Protein AF-A0A533RUH3-F1 (afdb_monomer_lite)

Foldseek 3Di:
DPPPLAAAAPLQVPVVVVCVVLCLLVLVCVVCVVDDDPADLSLLVSLVVSCCVPPNDDLVVSQVSCVRHDHPRCVPPHSVSNVVSVVVCVVCVVVSVVVSCVVPDDPDDPDDDDDDDDDDDDDDDPPPPD

Sequence (130 aa):
MEPGVARGLGPDLVFSRLWETTGVRGVLQDLLASRHFEFLVERAVYLSVLHRIFASGSDCAAARWRRDVRVSGAEELSLHHLYRAMRWLGDVKDEVEERLFARRRDLFTSMTLAFFDTTSLYFEGRGGES

Structure (mmCIF, N/CA/C/O backbone):
data_AF-A0A533RUH3-F1
#
_entry.id   AF-A0A533RUH3-F1
#
loop_
_atom_site.group_PDB
_atom_site.id
_atom_site.type_symbol
_atom_site.label_atom_id
_atom_site.label_alt_id
_atom_site.label_comp_id
_atom_site.label_asym_id
_atom_site.label_entity_id
_atom_site.label_seq_id
_atom_site.pdbx_PDB_ins_code
_atom_site.Cartn_x
_atom_site.Cartn_y
_atom_site.Cartn_z
_atom_site.occupancy
_atom_site.B_iso_or_equiv
_atom_site.auth_seq_id
_atom_site.auth_comp_id
_atom_site.auth_asym_id
_atom_site.auth_atom_id
_atom_site.pdbx_PDB_model_num
ATOM 1 N N . MET A 1 1 ? 14.318 -9.590 -35.375 1.00 39.47 1 MET A N 1
ATOM 2 C CA . MET A 1 1 ? 13.212 -9.977 -34.479 1.00 39.47 1 MET A CA 1
ATOM 3 C C . MET A 1 1 ? 13.592 -9.412 -33.126 1.00 39.47 1 MET A C 1
ATOM 5 O O . MET A 1 1 ? 14.493 -9.953 -32.502 1.00 39.47 1 MET A O 1
ATOM 9 N N . GLU A 1 2 ? 13.056 -8.241 -32.778 1.00 36.03 2 GLU A N 1
ATOM 10 C CA . GLU A 1 2 ? 13.343 -7.590 -31.492 1.00 36.03 2 GLU A CA 1
ATOM 11 C C . GLU A 1 2 ? 12.983 -8.568 -30.363 1.00 36.03 2 GLU A C 1
ATOM 13 O O . GLU A 1 2 ? 11.910 -9.179 -30.441 1.00 36.03 2 GLU A O 1
ATOM 18 N N . PRO A 1 3 ? 13.848 -8.784 -29.356 1.00 43.50 3 PRO A N 1
ATOM 19 C CA . PRO A 1 3 ? 13.521 -9.666 -28.246 1.00 43.50 3 PRO A CA 1
ATOM 20 C C . PRO A 1 3 ? 12.240 -9.148 -27.593 1.00 43.50 3 PRO A C 1
ATOM 22 O O . PRO A 1 3 ? 12.191 -8.021 -27.101 1.00 43.50 3 PRO A O 1
ATOM 25 N N . GLY A 1 4 ? 11.176 -9.955 -27.630 1.00 51.53 4 GLY A N 1
ATOM 26 C CA . GLY A 1 4 ? 9.941 -9.637 -26.928 1.00 51.53 4 GLY A CA 1
ATOM 27 C C . GLY A 1 4 ? 10.285 -9.428 -25.460 1.00 51.53 4 GLY A C 1
ATOM 28 O O . GLY A 1 4 ? 10.771 -10.355 -24.818 1.00 51.53 4 GLY A O 1
ATOM 29 N N . VAL A 1 5 ? 10.112 -8.202 -24.962 1.00 61.34 5 VAL A N 1
ATOM 30 C CA . VAL A 1 5 ? 10.447 -7.826 -23.584 1.00 61.34 5 VAL A CA 1
ATOM 31 C C . VAL A 1 5 ? 9.630 -8.714 -22.647 1.00 61.34 5 VAL A C 1
ATOM 33 O O . VAL A 1 5 ? 8.438 -8.488 -22.432 1.00 61.34 5 VAL A O 1
ATOM 36 N N . ALA A 1 6 ? 10.252 -9.780 -22.151 1.00 64.69 6 ALA A N 1
ATOM 37 C CA . ALA A 1 6 ? 9.613 -10.728 -21.261 1.00 64.69 6 ALA A CA 1
ATOM 38 C C . ALA A 1 6 ? 9.365 -10.025 -19.926 1.00 64.69 6 ALA A C 1
ATOM 40 O O . ALA A 1 6 ? 10.305 -9.696 -19.207 1.00 64.69 6 ALA A O 1
ATOM 41 N N . ARG A 1 7 ? 8.095 -9.765 -19.604 1.00 68.69 7 ARG A N 1
ATOM 42 C CA . ARG A 1 7 ? 7.709 -9.221 -18.300 1.00 68.69 7 ARG A CA 1
ATOM 43 C C . ARG A 1 7 ? 7.477 -10.354 -17.314 1.00 68.69 7 ARG A C 1
ATOM 45 O O . ARG A 1 7 ? 6.732 -11.289 -17.608 1.00 68.69 7 ARG A O 1
ATOM 52 N N . GLY A 1 8 ? 8.057 -10.243 -16.123 1.00 74.38 8 GLY A N 1
ATOM 53 C CA . GLY A 1 8 ? 7.791 -11.172 -15.031 1.00 74.38 8 GLY A CA 1
ATOM 54 C C . GLY A 1 8 ? 6.341 -11.051 -14.555 1.00 74.38 8 GLY A C 1
ATOM 55 O O . GLY A 1 8 ? 5.918 -9.980 -14.126 1.00 74.38 8 GLY A O 1
ATOM 56 N N . LEU A 1 9 ? 5.575 -12.144 -14.612 1.00 70.62 9 LEU A N 1
ATOM 57 C CA . LEU A 1 9 ? 4.216 -12.224 -14.044 1.00 70.62 9 LEU A CA 1
ATOM 58 C C . LEU A 1 9 ? 4.228 -12.519 -12.529 1.00 70.62 9 LEU A C 1
ATOM 60 O O . LEU A 1 9 ? 3.224 -12.329 -11.851 1.00 70.62 9 LEU A O 1
ATOM 64 N N . GLY A 1 10 ? 5.361 -13.005 -12.008 1.00 74.50 10 GLY A N 1
ATOM 65 C CA . GLY A 1 10 ? 5.476 -13.680 -10.710 1.00 74.50 10 GLY A CA 1
ATOM 66 C C . GLY A 1 10 ? 4.920 -12.921 -9.497 1.00 74.50 10 GLY A C 1
ATOM 67 O O . GLY A 1 10 ? 4.099 -13.500 -8.787 1.00 74.50 10 GLY A O 1
ATOM 68 N N . PRO A 1 11 ? 5.315 -11.656 -9.247 1.00 83.25 11 PRO A N 1
ATOM 69 C CA . PRO A 1 11 ? 4.894 -10.940 -8.042 1.00 83.25 11 PRO A CA 1
ATOM 70 C C . PRO A 1 11 ? 3.374 -10.778 -7.930 1.00 83.25 11 PRO A C 1
ATOM 72 O O . PRO A 1 11 ? 2.798 -11.074 -6.887 1.00 83.25 11 PRO A O 1
ATOM 75 N N . ASP A 1 12 ? 2.704 -10.364 -9.008 1.00 89.56 12 ASP A N 1
ATOM 76 C CA . ASP A 1 12 ? 1.280 -10.019 -8.954 1.00 89.56 12 ASP A CA 1
ATOM 77 C C . ASP A 1 12 ? 0.372 -11.247 -8.785 1.00 89.56 12 ASP A C 1
ATOM 79 O O . ASP A 1 12 ? -0.660 -11.157 -8.124 1.00 89.56 12 ASP A O 1
ATOM 83 N N . LEU A 1 13 ? 0.763 -12.416 -9.307 1.00 87.94 13 LEU A N 1
ATOM 84 C CA . LEU A 1 13 ? -0.061 -13.635 -9.268 1.00 87.94 13 LEU A CA 1
ATOM 85 C C . LEU A 1 13 ? -0.432 -14.074 -7.845 1.00 87.94 13 LEU A C 1
ATOM 87 O O . LEU A 1 13 ? -1.561 -14.493 -7.604 1.00 87.94 13 LEU A O 1
ATOM 91 N N . VAL A 1 14 ? 0.508 -13.973 -6.903 1.00 91.00 14 VAL A N 1
ATOM 92 C CA . VAL A 1 14 ? 0.284 -14.370 -5.503 1.00 91.00 14 VAL A CA 1
ATOM 93 C C . VAL A 1 14 ? -0.088 -13.163 -4.653 1.00 91.00 14 VAL A C 1
ATOM 95 O O . VAL A 1 14 ? -1.040 -13.208 -3.869 1.00 91.00 14 VAL A O 1
ATOM 98 N N . PHE A 1 15 ? 0.643 -12.058 -4.807 1.00 94.75 15 PHE A N 1
ATOM 99 C CA . PHE A 1 15 ? 0.481 -10.920 -3.914 1.00 94.75 15 PHE A CA 1
ATOM 100 C C . PHE A 1 15 ? -0.785 -10.117 -4.189 1.00 94.75 15 PHE A C 1
ATOM 102 O O . PHE A 1 15 ? -1.274 -9.483 -3.259 1.00 94.75 15 PHE A O 1
ATOM 109 N N . SER A 1 16 ? -1.384 -10.195 -5.383 1.00 94.12 16 SER A N 1
ATOM 110 C CA . SER A 1 16 ? -2.675 -9.539 -5.630 1.00 94.12 16 SER A CA 1
ATOM 111 C C . SER A 1 16 ? -3.751 -10.137 -4.736 1.00 94.12 16 SER A C 1
ATOM 113 O O . SER A 1 16 ? -4.540 -9.402 -4.138 1.00 94.12 16 SER A O 1
ATOM 115 N N . ARG A 1 17 ? -3.720 -11.466 -4.574 1.00 94.12 17 ARG A N 1
ATOM 116 C CA . ARG A 1 17 ? -4.640 -12.182 -3.703 1.00 94.12 17 ARG A CA 1
ATOM 117 C C . ARG A 1 17 ? -4.345 -11.917 -2.237 1.00 94.12 17 ARG A C 1
ATOM 119 O O . ARG A 1 17 ? -5.281 -11.657 -1.491 1.00 94.12 17 ARG A O 1
ATOM 126 N N . LEU A 1 18 ? -3.072 -11.923 -1.830 1.00 94.88 18 LEU A N 1
ATOM 127 C CA . LEU A 1 18 ? -2.692 -11.545 -0.463 1.00 94.88 18 LEU A CA 1
ATOM 128 C C . LEU A 1 18 ? -3.142 -10.119 -0.136 1.00 94.88 18 LEU A C 1
ATOM 130 O O . LEU A 1 18 ? -3.677 -9.863 0.935 1.00 94.88 18 LEU A O 1
ATOM 134 N N . TRP A 1 19 ? -2.991 -9.187 -1.066 1.00 96.25 19 TRP A N 1
ATOM 135 C CA . TRP A 1 19 ? -3.399 -7.797 -0.899 1.00 96.25 19 TRP A CA 1
ATOM 136 C C . TRP A 1 19 ? -4.916 -7.625 -0.708 1.00 96.25 19 TRP A C 1
ATOM 138 O O . TRP A 1 19 ? -5.368 -6.759 0.044 1.00 96.25 19 TRP A O 1
ATOM 148 N N . GLU A 1 20 ? -5.713 -8.484 -1.343 1.00 94.69 20 GLU A N 1
ATOM 149 C CA . GLU A 1 20 ? -7.157 -8.571 -1.110 1.00 94.69 20 GLU A CA 1
ATOM 150 C C . GLU A 1 20 ? -7.493 -9.226 0.234 1.00 94.69 20 GLU A C 1
ATOM 152 O O . GLU A 1 20 ? -8.270 -8.669 1.011 1.00 94.69 20 GLU A O 1
ATOM 157 N N . THR A 1 21 ? -6.921 -10.398 0.527 1.00 95.06 21 THR A N 1
ATOM 158 C CA . THR A 1 21 ? -7.265 -11.193 1.721 1.00 95.06 21 THR A CA 1
ATOM 159 C C . THR A 1 21 ? -6.799 -10.538 3.014 1.00 95.06 21 THR A C 1
ATOM 161 O O . THR A 1 21 ? -7.488 -10.611 4.027 1.00 95.06 21 THR A O 1
ATOM 164 N N . THR A 1 22 ? -5.671 -9.828 2.975 1.00 93.81 22 THR A N 1
ATOM 165 C CA . THR A 1 22 ? -5.183 -8.991 4.081 1.00 93.81 22 THR A CA 1
ATOM 166 C C . THR A 1 22 ? -6.117 -7.822 4.395 1.00 93.81 22 THR A C 1
ATOM 168 O O . THR A 1 22 ? -6.002 -7.237 5.476 1.00 93.81 22 THR A O 1
ATOM 171 N N . GLY A 1 23 ? -7.028 -7.482 3.478 1.00 95.38 23 GLY A N 1
ATOM 172 C CA . GLY A 1 23 ? -7.980 -6.386 3.601 1.00 95.38 23 GLY A CA 1
ATOM 173 C C . GLY A 1 23 ? -7.425 -5.016 3.219 1.00 95.38 23 GLY A C 1
ATOM 174 O O . GLY A 1 23 ? -8.189 -4.052 3.242 1.00 95.38 23 GLY A O 1
ATOM 175 N N . VAL A 1 24 ? -6.146 -4.926 2.834 1.00 96.69 24 VAL A N 1
ATOM 176 C CA . VAL A 1 24 ? -5.486 -3.651 2.516 1.00 96.69 24 VAL A CA 1
ATOM 177 C C . VAL A 1 24 ? -6.145 -2.982 1.320 1.00 96.69 24 VAL A C 1
ATOM 179 O O . VAL A 1 24 ? -6.492 -1.808 1.413 1.00 96.69 24 VAL A O 1
ATOM 182 N N . ARG A 1 25 ? -6.431 -3.733 0.244 1.00 96.81 25 ARG A N 1
ATOM 183 C CA . ARG A 1 25 ? -7.146 -3.181 -0.919 1.00 96.81 25 ARG A CA 1
ATOM 184 C C . ARG A 1 25 ? -8.446 -2.484 -0.519 1.00 96.81 25 ARG A C 1
ATOM 186 O O . ARG A 1 25 ? -8.669 -1.351 -0.924 1.00 96.81 25 ARG A O 1
ATOM 193 N N . GLY A 1 26 ? -9.281 -3.167 0.265 1.00 96.38 26 GLY A N 1
ATOM 194 C CA . GLY A 1 26 ? -10.592 -2.651 0.659 1.00 96.38 26 GLY A CA 1
ATOM 195 C C . GLY A 1 26 ? -10.476 -1.386 1.503 1.00 96.38 26 GLY A C 1
ATOM 196 O O . GLY A 1 26 ? -11.089 -0.382 1.173 1.00 96.38 26 GLY A O 1
ATOM 197 N N . VAL A 1 27 ? -9.605 -1.396 2.520 1.00 97.00 27 VAL A N 1
ATOM 198 C CA . VAL A 1 27 ? -9.387 -0.221 3.382 1.00 97.00 27 VAL A CA 1
ATOM 199 C C . VAL A 1 27 ? -8.928 0.992 2.572 1.00 97.00 27 VAL A C 1
ATOM 201 O O . VAL A 1 27 ? -9.457 2.087 2.758 1.00 97.00 27 VAL A O 1
ATOM 204 N N . LEU A 1 28 ? -7.978 0.806 1.649 1.00 96.94 28 LEU A N 1
ATOM 205 C CA . LEU A 1 28 ? -7.507 1.898 0.799 1.00 96.94 28 LEU A CA 1
ATOM 206 C C . LEU A 1 28 ? -8.612 2.403 -0.134 1.00 96.94 28 LEU A C 1
ATOM 208 O O . LEU A 1 28 ? -8.776 3.609 -0.272 1.00 96.94 28 LEU A O 1
ATOM 212 N N . GLN A 1 29 ? -9.386 1.509 -0.753 1.00 95.81 29 GLN A N 1
ATOM 213 C CA . GLN A 1 29 ? -10.495 1.890 -1.632 1.00 95.81 29 GLN A CA 1
ATOM 214 C C . GLN A 1 29 ? -11.590 2.662 -0.885 1.00 95.81 29 GLN A C 1
ATOM 216 O O . GLN A 1 29 ? -12.051 3.683 -1.390 1.00 95.81 29 GLN A O 1
ATOM 221 N N . ASP A 1 30 ? -11.942 2.241 0.330 1.00 95.88 30 ASP A N 1
ATOM 222 C CA . ASP A 1 30 ? -12.941 2.920 1.162 1.00 95.88 30 ASP A CA 1
ATOM 223 C C . ASP A 1 30 ? -12.497 4.341 1.538 1.00 95.88 30 ASP A C 1
ATOM 225 O O . ASP A 1 30 ? -13.293 5.278 1.506 1.00 95.88 30 ASP A O 1
ATOM 229 N N . LEU A 1 31 ? -11.214 4.523 1.870 1.00 95.69 31 LEU A N 1
ATOM 230 C CA . LEU A 1 31 ? -10.637 5.837 2.179 1.00 95.69 31 LEU A CA 1
ATOM 231 C C . LEU A 1 31 ? -10.503 6.733 0.940 1.00 95.69 31 LEU A C 1
ATOM 233 O O . LEU A 1 31 ? -10.543 7.959 1.049 1.00 95.69 31 LEU A O 1
ATOM 237 N N . LEU A 1 32 ? -10.345 6.134 -0.240 1.00 95.81 32 LEU A N 1
ATOM 238 C CA . LEU A 1 32 ? -10.282 6.852 -1.511 1.00 95.81 32 LEU A CA 1
ATOM 239 C C . LEU A 1 32 ? -11.664 7.238 -2.046 1.00 95.81 32 LEU A C 1
ATOM 241 O O . LEU A 1 32 ? -11.741 8.166 -2.842 1.00 95.81 32 LEU A O 1
ATOM 245 N N . ALA A 1 33 ? -12.745 6.583 -1.614 1.00 92.56 33 ALA A N 1
ATOM 246 C CA . ALA A 1 33 ? -14.091 6.789 -2.156 1.00 92.56 33 ALA A CA 1
ATOM 247 C C . ALA A 1 33 ? -14.596 8.241 -2.046 1.00 92.56 33 ALA A C 1
ATOM 249 O O . ALA A 1 33 ? -15.400 8.681 -2.864 1.00 92.56 33 ALA A O 1
ATOM 250 N N . SER A 1 34 ? -14.115 9.000 -1.057 1.00 84.00 34 SER A N 1
ATOM 251 C CA . SER A 1 34 ? -14.464 10.410 -0.849 1.00 84.00 34 SER A CA 1
ATOM 252 C C . SER A 1 34 ? -13.555 11.399 -1.593 1.00 84.00 34 SER A C 1
ATOM 254 O O . SER A 1 34 ? -13.734 12.610 -1.458 1.00 84.00 34 SER A O 1
ATOM 256 N N . ARG A 1 35 ? -12.566 10.920 -2.362 1.00 84.06 35 ARG A N 1
ATOM 257 C CA . ARG A 1 35 ? -11.565 11.752 -3.044 1.00 84.06 35 ARG A CA 1
ATOM 258 C C . ARG A 1 35 ? -11.504 11.441 -4.538 1.00 84.06 35 ARG A C 1
ATOM 260 O O . ARG A 1 35 ? -11.548 10.292 -4.961 1.00 84.06 35 ARG A O 1
ATOM 267 N N . HIS A 1 36 ? -11.314 12.477 -5.349 1.00 83.50 36 HIS A N 1
ATOM 268 C CA . HIS A 1 36 ? -11.162 12.331 -6.796 1.00 83.50 36 HIS A CA 1
ATOM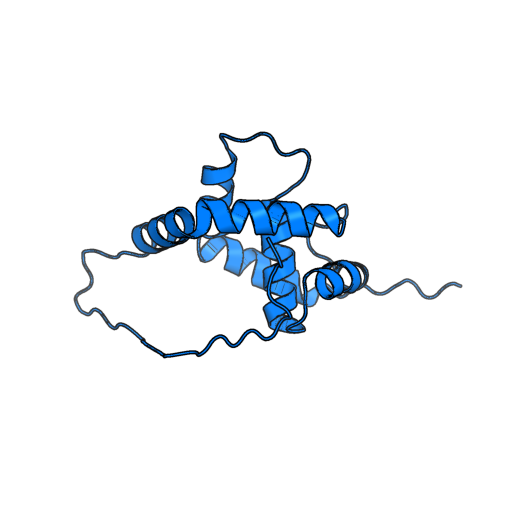 269 C C . HIS A 1 36 ? -9.684 12.376 -7.185 1.00 83.50 36 HIS A C 1
ATOM 271 O O . HIS A 1 36 ? -9.082 13.445 -7.261 1.00 83.50 36 HIS A O 1
ATOM 277 N N . PHE A 1 37 ? -9.098 11.205 -7.430 1.00 90.62 37 PHE A N 1
ATOM 278 C CA . PHE A 1 37 ? -7.778 11.082 -8.043 1.00 90.62 37 PHE A CA 1
ATOM 279 C C . PHE A 1 37 ? -7.918 10.696 -9.514 1.00 90.62 37 PHE A C 1
ATOM 281 O O . PHE A 1 37 ? -8.738 9.856 -9.871 1.00 90.62 37 PHE A O 1
ATOM 288 N N . GLU A 1 38 ? -7.066 11.265 -10.360 1.00 93.25 38 GLU A N 1
ATOM 289 C CA . GLU A 1 38 ? -7.024 10.989 -11.805 1.00 93.25 38 GLU A CA 1
ATOM 290 C C . GLU A 1 38 ? -6.271 9.688 -12.147 1.00 93.25 38 GLU A C 1
ATOM 292 O O . GLU A 1 38 ? -6.034 9.383 -13.310 1.00 93.25 38 GLU A O 1
ATOM 297 N N . PHE A 1 39 ? -5.856 8.921 -11.135 1.00 95.81 39 PHE A N 1
ATOM 298 C CA . PHE A 1 39 ? -5.103 7.681 -11.293 1.00 95.81 39 PHE A CA 1
ATOM 299 C C . PHE A 1 39 ? -5.427 6.692 -10.169 1.00 95.81 39 PHE A C 1
ATOM 301 O O . PHE A 1 39 ? -5.949 7.056 -9.112 1.00 95.81 39 PHE A O 1
ATOM 308 N N . LEU A 1 40 ? -5.065 5.425 -10.375 1.00 96.06 40 LEU A N 1
ATOM 309 C CA . LEU A 1 40 ? -5.295 4.348 -9.414 1.00 96.06 40 LEU A CA 1
ATOM 310 C C . LEU A 1 40 ? -4.292 4.421 -8.248 1.00 96.06 40 LEU A C 1
ATOM 312 O O . LEU A 1 40 ? -3.286 3.710 -8.229 1.00 96.06 40 LEU A O 1
ATOM 316 N N . VAL A 1 41 ? -4.569 5.283 -7.261 1.00 97.31 41 VAL A N 1
ATOM 317 C CA . VAL A 1 41 ? -3.724 5.491 -6.063 1.00 97.31 41 VAL A CA 1
ATOM 318 C C . VAL A 1 41 ? -3.414 4.177 -5.357 1.00 97.31 41 VAL A C 1
ATOM 320 O O . VAL A 1 41 ? -2.267 3.883 -5.035 1.00 97.31 41 VAL A O 1
ATOM 323 N N . GLU A 1 42 ? -4.435 3.351 -5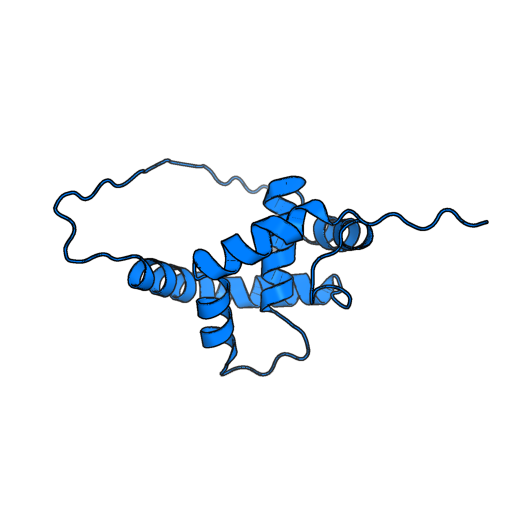.174 1.00 97.31 42 GLU A N 1
ATOM 324 C CA . GLU A 1 42 ? -4.319 2.058 -4.515 1.00 97.31 42 GLU A CA 1
ATOM 325 C C . GLU A 1 42 ? -3.354 1.109 -5.259 1.00 97.31 42 GLU A C 1
ATOM 327 O O . GLU A 1 42 ? -2.532 0.446 -4.624 1.00 97.31 42 GLU A O 1
ATOM 332 N N . ARG A 1 43 ? -3.355 1.120 -6.601 1.00 97.31 43 ARG A N 1
ATOM 333 C CA . ARG A 1 43 ? -2.391 0.359 -7.416 1.00 97.31 43 ARG A CA 1
ATOM 334 C C . ARG A 1 43 ? -0.973 0.917 -7.296 1.00 97.31 43 ARG A C 1
ATOM 336 O O . ARG A 1 43 ? -0.021 0.142 -7.315 1.00 97.31 43 ARG A O 1
ATOM 343 N N . ALA A 1 44 ? -0.813 2.232 -7.137 1.00 97.75 44 ALA A N 1
ATOM 344 C CA . ALA A 1 44 ? 0.493 2.857 -6.916 1.00 97.75 44 ALA A CA 1
ATOM 345 C C . ALA A 1 44 ? 1.091 2.491 -5.550 1.00 97.75 44 ALA A C 1
ATOM 347 O O . ALA A 1 44 ? 2.283 2.191 -5.470 1.00 97.75 44 ALA A O 1
ATOM 348 N N . VAL A 1 45 ? 0.263 2.439 -4.500 1.00 97.69 45 VAL A N 1
ATOM 349 C CA . VAL A 1 45 ? 0.670 1.919 -3.185 1.00 97.69 45 VAL A CA 1
ATOM 350 C C . VAL A 1 45 ? 1.066 0.449 -3.296 1.00 97.69 45 VAL A C 1
ATOM 352 O O . VAL A 1 45 ? 2.149 0.064 -2.863 1.00 97.69 45 VAL A O 1
ATOM 355 N N . TYR A 1 46 ? 0.225 -0.368 -3.926 1.00 97.50 46 TYR A N 1
ATOM 356 C CA . TYR A 1 46 ? 0.493 -1.792 -4.090 1.00 97.50 46 TYR A CA 1
ATOM 357 C C . TYR A 1 46 ? 1.790 -2.063 -4.875 1.00 97.50 46 TYR A C 1
ATOM 359 O O . TYR A 1 46 ? 2.595 -2.898 -4.464 1.00 97.50 46 TYR A O 1
ATOM 367 N N . LEU A 1 47 ? 2.055 -1.310 -5.948 1.00 96.56 47 LEU A N 1
ATOM 368 C CA . LEU A 1 47 ? 3.308 -1.395 -6.702 1.00 96.56 47 LEU A CA 1
ATOM 369 C C . LEU A 1 47 ? 4.535 -1.090 -5.827 1.00 96.56 47 LEU A C 1
ATOM 371 O O . LEU A 1 47 ? 5.541 -1.793 -5.936 1.00 96.56 47 LEU A O 1
ATOM 375 N N . SER A 1 48 ? 4.471 -0.068 -4.963 1.00 96.44 48 SER A N 1
ATOM 376 C CA . SER A 1 48 ? 5.595 0.258 -4.075 1.00 96.44 48 SER A CA 1
ATOM 377 C C . SER A 1 48 ? 5.816 -0.830 -3.020 1.00 96.44 48 SER A C 1
ATOM 379 O O . SER A 1 48 ? 6.962 -1.181 -2.739 1.00 96.44 48 SER A O 1
ATOM 381 N N . VAL A 1 49 ? 4.740 -1.436 -2.503 1.00 95.94 49 VAL A N 1
ATOM 382 C CA . VAL A 1 49 ? 4.814 -2.583 -1.584 1.00 95.94 49 VAL A CA 1
ATOM 383 C C . VAL A 1 49 ? 5.468 -3.783 -2.259 1.00 95.94 49 VAL A C 1
ATOM 385 O O . VAL A 1 49 ? 6.418 -4.339 -1.712 1.00 95.94 49 VAL A O 1
ATOM 388 N N . LEU A 1 50 ? 5.023 -4.154 -3.463 1.00 95.12 50 LEU A N 1
ATOM 389 C CA . LEU A 1 50 ? 5.646 -5.239 -4.221 1.00 95.12 50 LEU A CA 1
ATOM 390 C C . LEU A 1 50 ? 7.135 -4.979 -4.445 1.00 95.12 50 LEU A C 1
ATOM 392 O O . LEU A 1 50 ? 7.964 -5.849 -4.188 1.00 95.12 50 LEU A O 1
ATOM 396 N N . HIS A 1 51 ? 7.486 -3.769 -4.873 1.00 94.75 51 HIS A N 1
ATOM 397 C CA . HIS A 1 51 ? 8.880 -3.414 -5.087 1.00 94.75 51 HIS A CA 1
ATOM 398 C C . HIS A 1 51 ? 9.707 -3.535 -3.801 1.00 94.75 51 HIS A C 1
ATOM 400 O O . HIS A 1 51 ? 10.811 -4.070 -3.838 1.00 94.75 51 HIS A O 1
ATOM 406 N N . ARG A 1 52 ? 9.172 -3.103 -2.652 1.00 93.06 52 ARG A N 1
AT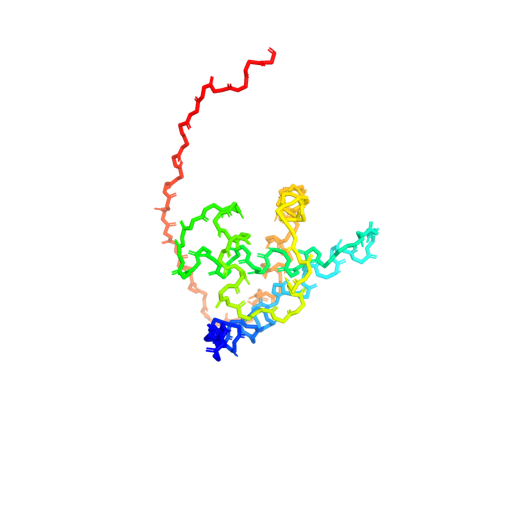OM 407 C CA . ARG A 1 52 ? 9.848 -3.228 -1.352 1.00 93.06 52 ARG A CA 1
ATOM 408 C C . ARG A 1 52 ? 10.049 -4.677 -0.915 1.00 93.06 52 ARG A C 1
ATOM 410 O O . ARG A 1 52 ? 11.047 -4.956 -0.272 1.00 93.06 52 ARG A O 1
ATOM 417 N N . ILE A 1 53 ? 9.145 -5.586 -1.275 1.00 92.50 53 ILE A N 1
ATOM 418 C CA . ILE A 1 53 ? 9.258 -7.013 -0.936 1.00 92.50 53 ILE A CA 1
ATOM 419 C C . ILE A 1 53 ? 10.297 -7.719 -1.818 1.00 92.50 53 ILE A C 1
ATOM 421 O O . ILE A 1 53 ? 11.048 -8.557 -1.328 1.00 92.50 53 ILE A O 1
ATOM 425 N N . PHE A 1 54 ? 10.338 -7.400 -3.115 1.00 91.06 54 PHE A N 1
ATOM 426 C CA . PHE A 1 54 ? 11.144 -8.148 -4.089 1.00 91.06 54 PHE A CA 1
ATOM 427 C C . PHE A 1 54 ? 12.495 -7.509 -4.436 1.00 91.06 54 PHE A C 1
ATOM 429 O O . PHE A 1 54 ? 13.404 -8.217 -4.861 1.00 91.06 54 PHE A O 1
ATOM 436 N N . ALA A 1 55 ? 12.624 -6.189 -4.308 1.00 88.00 55 ALA A N 1
ATOM 437 C CA . ALA A 1 55 ? 13.808 -5.435 -4.727 1.00 88.00 55 ALA A CA 1
ATOM 438 C C . ALA A 1 55 ? 14.256 -4.364 -3.712 1.00 88.00 55 ALA A C 1
ATOM 440 O O . ALA A 1 55 ? 15.332 -3.792 -3.869 1.00 88.00 55 ALA A O 1
ATOM 441 N N . SER A 1 56 ? 13.449 -4.088 -2.680 1.00 84.81 56 SER A N 1
ATOM 442 C CA . SER A 1 56 ? 13.786 -3.250 -1.518 1.00 84.81 56 SER A CA 1
ATOM 443 C C . SER A 1 56 ? 14.318 -1.842 -1.831 1.00 84.81 56 SER A C 1
ATOM 445 O O . SER A 1 56 ? 15.091 -1.289 -1.054 1.00 84.81 56 SER A O 1
ATOM 447 N N . GLY A 1 57 ? 13.922 -1.232 -2.954 1.00 89.62 57 GLY A N 1
ATOM 448 C CA . GLY A 1 57 ? 14.404 0.101 -3.351 1.00 89.62 57 GLY A CA 1
ATOM 449 C C . GLY A 1 57 ? 13.367 1.231 -3.238 1.00 89.62 57 GLY A C 1
ATOM 450 O O . GLY A 1 57 ? 12.229 1.033 -2.812 1.00 89.62 57 GLY A O 1
ATOM 451 N N . SER A 1 58 ? 13.766 2.430 -3.676 1.00 92.38 58 SER A N 1
ATOM 452 C CA . SER A 1 58 ? 12.954 3.661 -3.646 1.00 92.38 58 SER A CA 1
ATOM 453 C C . SER A 1 58 ? 11.783 3.663 -4.639 1.00 92.38 58 SER A C 1
ATOM 455 O O . SER A 1 58 ? 11.735 2.843 -5.552 1.00 92.38 58 SER A O 1
ATOM 457 N N . ASP A 1 59 ? 10.886 4.652 -4.547 1.00 93.31 59 ASP A N 1
ATOM 458 C CA . ASP A 1 59 ? 9.797 4.841 -5.523 1.00 93.31 59 ASP A CA 1
ATOM 459 C C . ASP A 1 59 ? 10.321 5.097 -6.948 1.00 93.31 59 ASP A C 1
ATOM 461 O O . ASP A 1 59 ? 9.710 4.689 -7.936 1.00 93.31 59 ASP A O 1
ATOM 465 N N . CYS A 1 60 ? 11.497 5.725 -7.076 1.00 95.06 60 CYS A N 1
ATOM 466 C CA . CYS A 1 60 ? 12.170 5.887 -8.365 1.00 95.06 60 CYS A CA 1
ATOM 467 C C . CYS A 1 60 ? 12.603 4.533 -8.942 1.00 95.06 60 CYS A C 1
ATOM 469 O O . CYS A 1 60 ? 12.428 4.284 -10.137 1.00 95.06 60 CYS A O 1
ATOM 471 N N . ALA A 1 61 ? 13.131 3.645 -8.099 1.00 95.06 61 ALA A N 1
ATOM 472 C CA . ALA A 1 61 ? 13.447 2.280 -8.497 1.00 95.06 61 ALA A CA 1
ATOM 473 C C . ALA A 1 61 ? 12.167 1.478 -8.801 1.00 95.06 61 ALA A C 1
ATOM 475 O O . ALA A 1 61 ? 12.111 0.833 -9.844 1.00 95.06 61 ALA A O 1
ATOM 476 N N . ALA A 1 62 ? 11.097 1.634 -8.012 1.00 95.25 62 ALA A N 1
ATOM 477 C CA . ALA A 1 62 ? 9.803 0.996 -8.259 1.00 95.25 62 ALA A CA 1
ATOM 478 C C . ALA A 1 62 ? 9.206 1.390 -9.621 1.00 95.25 62 ALA A C 1
ATOM 480 O O . ALA A 1 62 ? 8.746 0.533 -10.376 1.00 95.25 62 ALA A O 1
ATOM 481 N N . ALA A 1 63 ? 9.270 2.675 -9.986 1.00 95.12 63 ALA A N 1
ATOM 482 C CA . ALA A 1 63 ? 8.787 3.166 -11.276 1.00 95.12 63 ALA A CA 1
ATOM 483 C C . ALA A 1 63 ? 9.573 2.599 -12.476 1.00 95.12 63 ALA A C 1
ATOM 485 O O . ALA A 1 63 ? 9.008 2.442 -13.563 1.00 95.12 63 ALA A O 1
ATOM 486 N N . ARG A 1 64 ? 10.867 2.291 -12.296 1.00 94.06 64 ARG A N 1
ATOM 487 C CA . ARG A 1 64 ? 11.686 1.597 -13.306 1.00 94.06 64 ARG A CA 1
ATOM 488 C C . ARG A 1 64 ? 11.338 0.113 -13.348 1.00 94.06 64 ARG A C 1
ATOM 490 O O . ARG A 1 64 ? 11.006 -0.379 -14.419 1.00 94.06 64 ARG A O 1
ATOM 497 N N . TRP A 1 65 ? 11.317 -0.540 -12.188 1.00 93.12 65 TRP A N 1
ATOM 498 C CA . TRP A 1 65 ? 11.024 -1.963 -12.017 1.00 93.12 65 TRP A CA 1
ATOM 499 C C . TRP A 1 65 ? 9.675 -2.376 -12.612 1.00 93.12 65 TRP A C 1
ATOM 501 O O . TRP A 1 65 ? 9.567 -3.404 -13.271 1.00 93.12 65 TRP A O 1
ATOM 511 N N . ARG A 1 66 ? 8.656 -1.519 -12.490 1.00 92.69 66 ARG A N 1
ATOM 512 C CA . ARG A 1 66 ? 7.333 -1.674 -13.120 1.00 92.69 66 ARG A CA 1
ATOM 513 C C . ARG A 1 66 ? 7.380 -1.947 -14.634 1.00 92.69 66 ARG A C 1
ATOM 515 O O . ARG A 1 66 ? 6.424 -2.475 -15.187 1.00 92.69 66 ARG A O 1
ATOM 522 N N . ARG A 1 67 ? 8.449 -1.561 -15.339 1.00 90.31 67 ARG A N 1
ATOM 523 C CA . ARG A 1 67 ? 8.599 -1.832 -16.784 1.00 90.31 67 ARG A CA 1
ATOM 524 C C . ARG A 1 67 ? 8.869 -3.312 -17.069 1.00 90.31 67 ARG A C 1
ATOM 526 O O . ARG A 1 67 ? 8.461 -3.803 -18.123 1.00 90.31 67 ARG A O 1
ATOM 533 N N . ASP A 1 68 ? 9.486 -3.991 -16.107 1.00 89.62 68 ASP A N 1
ATOM 534 C CA . ASP A 1 68 ? 9.988 -5.361 -16.216 1.00 89.62 68 ASP A CA 1
ATOM 535 C C . ASP A 1 68 ? 9.047 -6.378 -15.551 1.00 89.62 68 ASP A C 1
ATOM 537 O O . ASP A 1 68 ? 9.145 -7.582 -15.795 1.00 89.62 68 ASP A O 1
ATOM 541 N N . VAL A 1 69 ? 8.086 -5.910 -14.748 1.00 89.12 69 VAL A N 1
ATOM 542 C CA . VAL A 1 69 ? 7.066 -6.746 -14.104 1.00 89.12 69 VAL A CA 1
ATOM 543 C C . VAL A 1 69 ? 5.662 -6.365 -14.544 1.00 89.12 69 VAL A C 1
ATOM 545 O O . VAL A 1 69 ? 5.350 -5.200 -14.782 1.00 89.12 69 VAL A O 1
ATOM 548 N N . ARG A 1 70 ? 4.778 -7.356 -14.645 1.00 90.31 70 ARG A N 1
ATOM 549 C CA . ARG A 1 70 ? 3.356 -7.098 -14.865 1.00 90.31 70 ARG A CA 1
ATOM 550 C C . ARG A 1 70 ? 2.660 -6.966 -13.518 1.00 90.31 70 ARG A C 1
ATOM 552 O O . ARG A 1 70 ? 2.708 -7.888 -12.713 1.00 90.31 70 ARG A O 1
ATOM 559 N N . VAL A 1 71 ? 1.997 -5.834 -13.314 1.00 92.44 71 VAL A N 1
ATOM 560 C CA . VAL A 1 71 ? 1.136 -5.574 -12.159 1.00 92.44 71 VAL A CA 1
ATOM 561 C C . VAL A 1 71 ? -0.171 -5.004 -12.686 1.00 92.44 71 VAL A C 1
ATOM 563 O O . VAL A 1 71 ? -0.176 -3.935 -13.297 1.00 92.44 71 VAL A O 1
ATOM 566 N N . SER A 1 72 ? -1.261 -5.733 -12.469 1.00 92.00 72 SER A N 1
ATOM 567 C CA . SER A 1 72 ? -2.567 -5.409 -13.042 1.00 92.00 72 SER A CA 1
ATOM 568 C C . SER A 1 72 ? -3.097 -4.079 -12.493 1.00 92.00 72 SER A C 1
ATOM 570 O O . SER A 1 72 ? -3.209 -3.900 -11.274 1.00 92.00 72 SER A O 1
ATOM 572 N N . GLY A 1 73 ? -3.424 -3.143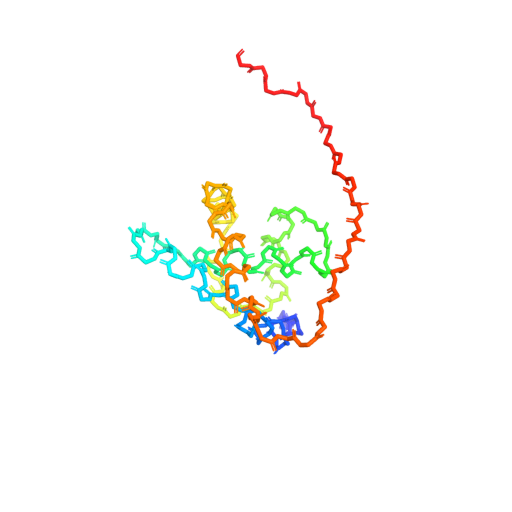 -13.387 1.00 92.75 73 GLY A N 1
ATOM 573 C CA . GLY A 1 73 ? -3.889 -1.790 -13.057 1.00 92.75 73 GLY A CA 1
ATOM 574 C C . GLY A 1 73 ? -2.763 -0.796 -12.747 1.00 92.75 73 GLY A C 1
ATOM 575 O O . GLY A 1 73 ? -3.035 0.337 -12.360 1.00 92.75 73 GLY A O 1
ATOM 576 N N . ALA A 1 74 ? -1.499 -1.197 -12.887 1.00 94.56 74 ALA A N 1
ATOM 577 C CA . ALA A 1 74 ? -0.341 -0.326 -12.695 1.00 94.56 74 ALA A CA 1
ATOM 578 C C . ALA A 1 74 ? 0.353 0.045 -14.020 1.00 94.56 74 ALA A C 1
ATOM 580 O O . ALA A 1 74 ? 1.416 0.663 -14.014 1.00 94.56 74 ALA A O 1
ATOM 581 N N . GLU A 1 75 ? -0.204 -0.333 -15.170 1.00 92.50 75 GLU A N 1
ATOM 582 C CA . GLU A 1 75 ? 0.435 -0.212 -16.483 1.00 92.50 75 GLU A CA 1
ATOM 583 C C . GLU A 1 75 ? 0.721 1.241 -16.891 1.00 92.50 75 GLU A C 1
ATOM 585 O O . GLU A 1 75 ? 1.752 1.509 -17.515 1.00 92.50 75 GLU A O 1
ATOM 590 N N . GLU A 1 76 ? -0.144 2.167 -16.487 1.00 93.69 76 GLU A N 1
ATOM 591 C CA . GLU A 1 76 ? -0.071 3.596 -16.822 1.00 93.69 76 GLU A CA 1
ATOM 592 C C . GLU A 1 76 ? 0.523 4.443 -15.685 1.00 93.69 76 GLU A C 1
ATOM 594 O O . GLU A 1 76 ? 0.624 5.669 -15.773 1.00 93.69 76 GLU A O 1
ATOM 599 N N . LEU A 1 77 ? 0.955 3.803 -14.593 1.00 96.56 77 LEU A N 1
ATOM 600 C CA . LEU A 1 77 ? 1.542 4.521 -13.472 1.00 96.56 77 LEU A CA 1
ATOM 601 C C . LEU A 1 77 ? 2.925 5.077 -13.826 1.00 96.56 77 LEU A C 1
ATOM 603 O O . LEU A 1 77 ? 3.800 4.398 -14.370 1.00 96.56 77 LEU A O 1
ATOM 607 N N . SER A 1 78 ? 3.117 6.338 -13.459 1.00 96.19 78 SER A N 1
ATOM 608 C CA . SER A 1 78 ? 4.320 7.127 -13.671 1.00 96.19 78 SER A CA 1
ATOM 609 C C . SER A 1 78 ? 4.943 7.475 -12.316 1.00 96.19 78 SER A C 1
ATOM 611 O O . SER A 1 78 ? 4.297 7.362 -11.274 1.00 96.19 78 SER A O 1
ATOM 613 N N . LEU A 1 79 ? 6.184 7.963 -12.312 1.00 97.25 79 LEU A N 1
ATOM 614 C CA . LEU A 1 79 ? 6.866 8.335 -11.069 1.00 97.25 79 LEU A CA 1
ATOM 615 C C . LEU A 1 79 ? 6.076 9.357 -10.226 1.00 97.25 79 LEU A C 1
ATOM 617 O O . LEU A 1 79 ? 6.001 9.221 -9.008 1.00 97.25 79 LEU A O 1
ATOM 621 N N . HIS A 1 80 ? 5.438 10.347 -10.857 1.00 97.00 80 HIS A N 1
ATOM 622 C CA . HIS A 1 80 ? 4.658 11.348 -10.124 1.00 97.00 80 HIS A CA 1
ATOM 623 C C . HIS A 1 80 ? 3.388 10.759 -9.490 1.00 97.00 80 HIS A C 1
ATOM 625 O O . HIS A 1 80 ? 2.970 11.238 -8.437 1.00 97.00 80 HIS A O 1
ATOM 631 N N . HIS A 1 81 ? 2.803 9.703 -10.072 1.00 97.69 81 HIS A N 1
ATOM 632 C CA . HIS A 1 81 ? 1.702 8.966 -9.445 1.00 97.69 81 HIS A CA 1
ATOM 633 C C . HIS A 1 81 ? 2.154 8.278 -8.152 1.00 97.69 81 HIS A C 1
ATOM 635 O O . HIS A 1 81 ? 1.440 8.351 -7.154 1.00 97.69 81 HIS A O 1
ATOM 641 N N . LEU A 1 82 ? 3.357 7.684 -8.126 1.00 97.62 82 LEU A N 1
ATOM 642 C CA . LEU A 1 82 ? 3.901 7.080 -6.904 1.00 97.62 82 LEU A CA 1
ATOM 643 C C . LEU A 1 82 ? 4.094 8.130 -5.803 1.00 97.62 82 LEU A C 1
ATOM 645 O O . LEU A 1 82 ? 3.624 7.927 -4.688 1.00 97.62 82 LEU A O 1
ATOM 649 N N . TYR A 1 83 ? 4.691 9.284 -6.115 1.00 97.12 83 TYR A N 1
ATOM 650 C CA . TYR A 1 83 ? 4.879 10.345 -5.117 1.00 97.12 83 TYR A CA 1
ATOM 651 C C . TYR A 1 83 ? 3.561 10.900 -4.575 1.00 97.12 83 TYR A C 1
ATOM 653 O O . TYR A 1 83 ? 3.421 11.080 -3.365 1.00 97.12 83 TYR A O 1
ATOM 661 N N . ARG A 1 84 ? 2.569 11.139 -5.442 1.00 97.06 84 ARG A N 1
ATOM 662 C CA . ARG A 1 84 ? 1.237 11.583 -5.000 1.00 97.06 84 ARG A CA 1
ATOM 663 C C . ARG A 1 84 ? 0.552 10.527 -4.130 1.00 97.06 84 ARG A C 1
ATOM 665 O O . ARG A 1 84 ? -0.073 10.891 -3.138 1.00 97.06 84 ARG A O 1
ATOM 672 N N . ALA A 1 85 ? 0.704 9.246 -4.466 1.00 97.56 85 ALA A N 1
ATOM 673 C CA . ALA A 1 85 ? 0.169 8.151 -3.665 1.00 97.56 85 ALA A CA 1
ATOM 674 C C . ALA A 1 85 ? 0.842 8.047 -2.292 1.00 97.56 85 ALA A C 1
ATOM 676 O O . ALA A 1 85 ? 0.142 7.882 -1.301 1.00 97.56 85 ALA A O 1
ATOM 677 N N . MET A 1 86 ? 2.172 8.178 -2.209 1.00 97.25 86 MET A N 1
ATOM 678 C CA . MET A 1 86 ? 2.889 8.138 -0.928 1.00 97.25 86 MET A CA 1
ATOM 679 C C . MET A 1 86 ? 2.568 9.349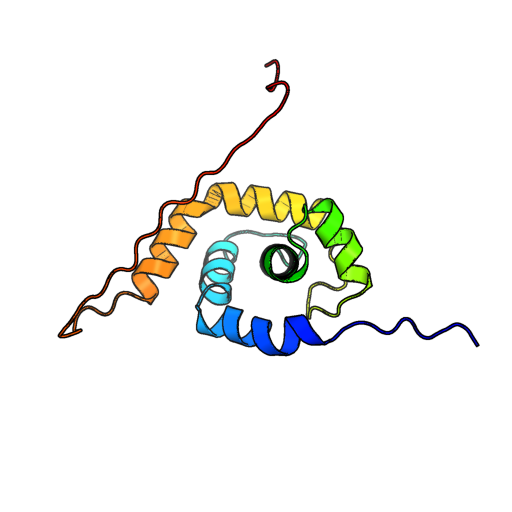 -0.052 1.00 97.25 86 MET A C 1
ATOM 681 O O . MET A 1 86 ? 2.407 9.187 1.153 1.00 97.25 86 MET A O 1
ATOM 685 N N . ARG A 1 87 ? 2.402 10.539 -0.647 1.00 96.81 87 ARG A N 1
ATOM 686 C CA . ARG A 1 87 ? 1.927 11.724 0.079 1.00 96.81 87 ARG A CA 1
ATOM 687 C C . ARG A 1 87 ? 0.549 11.478 0.687 1.00 96.81 87 ARG A C 1
ATOM 689 O O . ARG A 1 87 ? 0.384 11.641 1.887 1.00 96.81 87 ARG A O 1
ATOM 696 N N . TRP A 1 88 ? -0.406 11.032 -0.131 1.00 97.00 88 TRP A N 1
ATOM 697 C CA . TRP A 1 88 ? -1.747 10.706 0.350 1.00 97.00 88 TRP A CA 1
ATOM 698 C C . TRP A 1 88 ? -1.720 9.632 1.442 1.00 97.00 88 TRP A C 1
ATOM 700 O O . TRP A 1 88 ? -2.372 9.799 2.464 1.00 97.00 88 TRP A O 1
ATOM 710 N N . LEU A 1 89 ? -0.951 8.557 1.247 1.00 97.00 89 LEU A N 1
ATOM 711 C CA . LEU A 1 89 ? -0.842 7.471 2.219 1.00 97.00 89 LEU A CA 1
ATOM 712 C C . LEU A 1 89 ? -0.251 7.955 3.548 1.00 97.00 89 LEU A C 1
ATOM 714 O O . LEU A 1 89 ? -0.686 7.493 4.595 1.00 97.00 89 LEU A O 1
ATOM 718 N N . GLY A 1 90 ? 0.707 8.884 3.508 1.00 96.56 90 GLY A N 1
ATOM 719 C CA . GLY A 1 90 ? 1.237 9.538 4.703 1.00 96.56 90 GLY A CA 1
ATOM 720 C C . GLY A 1 90 ? 0.165 10.318 5.466 1.00 96.56 90 GLY A C 1
ATOM 721 O O . GLY A 1 90 ? 0.092 10.190 6.683 1.00 96.56 90 GLY A O 1
ATOM 722 N N . ASP A 1 91 ? -0.704 11.044 4.754 1.00 96.62 91 ASP A N 1
ATOM 723 C CA . ASP A 1 91 ? -1.791 11.828 5.360 1.00 96.62 91 ASP A CA 1
ATOM 724 C C . ASP A 1 91 ? -2.854 10.950 6.051 1.00 96.62 91 ASP A C 1
ATOM 726 O O . ASP A 1 91 ? -3.507 11.410 6.981 1.00 96.62 91 ASP A O 1
ATOM 730 N N . VAL A 1 92 ? -3.059 9.707 5.589 1.00 96.69 92 VAL A N 1
ATOM 731 C CA . VAL A 1 92 ? -4.101 8.791 6.107 1.00 96.69 92 VAL A CA 1
ATOM 732 C C . VAL A 1 92 ? -3.537 7.552 6.808 1.00 96.69 92 VAL A C 1
ATOM 734 O O . VAL A 1 92 ? -4.272 6.594 7.049 1.00 96.69 92 VAL A O 1
ATOM 737 N N . LYS A 1 93 ? -2.233 7.532 7.111 1.00 96.12 93 LYS A N 1
ATOM 738 C CA . LYS A 1 93 ? -1.531 6.359 7.658 1.00 96.12 93 LYS A CA 1
ATOM 739 C C . LYS A 1 93 ? -2.242 5.795 8.890 1.00 96.12 93 LYS A C 1
ATOM 741 O O . LYS A 1 93 ? -2.502 4.595 8.945 1.00 96.12 93 LYS A O 1
ATOM 746 N N . ASP A 1 94 ? -2.560 6.657 9.848 1.00 97.19 94 ASP A N 1
ATOM 747 C CA . ASP A 1 94 ? -3.127 6.230 11.127 1.00 97.19 94 ASP A CA 1
ATOM 748 C C . ASP A 1 94 ? -4.540 5.645 10.937 1.00 97.19 94 ASP A C 1
ATOM 750 O O . ASP A 1 94 ? -4.843 4.573 11.456 1.00 97.19 94 ASP A O 1
ATOM 754 N N . GLU A 1 95 ? -5.365 6.243 10.067 1.00 97.00 95 GLU A N 1
ATOM 755 C CA . GLU A 1 95 ? -6.684 5.695 9.710 1.00 97.00 95 GLU A CA 1
ATOM 756 C C . GLU A 1 95 ? -6.584 4.322 9.022 1.00 97.00 95 GLU A C 1
ATOM 758 O O . GLU A 1 95 ? -7.417 3.438 9.248 1.00 97.00 95 GLU A O 1
ATOM 763 N N . VAL A 1 96 ? -5.575 4.124 8.164 1.00 96.62 96 VAL A N 1
ATOM 764 C CA . VAL A 1 96 ? -5.321 2.828 7.518 1.00 96.62 96 VAL A CA 1
ATOM 765 C C . VAL A 1 96 ? -4.978 1.770 8.567 1.00 96.62 96 VAL A C 1
ATOM 767 O O . VAL A 1 96 ? -5.537 0.670 8.525 1.00 96.62 96 VAL A O 1
ATOM 770 N N . GLU A 1 97 ? -4.088 2.091 9.506 1.00 95.12 97 GLU A N 1
ATOM 771 C CA . GLU A 1 97 ? -3.673 1.188 10.585 1.00 95.12 97 GLU A CA 1
ATOM 772 C C . GLU A 1 97 ? -4.851 0.802 11.486 1.00 95.12 97 GLU A C 1
ATOM 774 O O . GLU A 1 97 ? -5.083 -0.388 11.717 1.00 95.12 97 GLU A O 1
ATOM 779 N N . GLU A 1 98 ? -5.653 1.777 11.914 1.00 95.62 98 GLU A N 1
ATOM 780 C CA . GLU A 1 98 ? -6.834 1.548 12.749 1.00 95.62 98 GLU A CA 1
ATOM 781 C C . GLU A 1 98 ? -7.880 0.670 12.053 1.00 95.62 98 GLU A C 1
ATOM 783 O O . GLU A 1 98 ? -8.391 -0.286 12.646 1.00 95.62 98 GLU A O 1
ATOM 788 N N . ARG A 1 99 ? -8.183 0.936 10.774 1.00 95.81 99 ARG A N 1
ATOM 789 C CA . ARG A 1 99 ? -9.160 0.139 10.011 1.00 95.81 99 ARG A CA 1
ATOM 790 C C . ARG A 1 99 ? -8.674 -1.285 9.764 1.00 95.81 99 ARG A C 1
ATOM 792 O O . ARG A 1 99 ? -9.465 -2.227 9.853 1.00 95.81 99 ARG A O 1
ATOM 799 N N . LEU A 1 100 ? -7.385 -1.465 9.471 1.00 94.25 100 LEU A N 1
ATOM 800 C CA . LEU A 1 100 ? -6.790 -2.795 9.326 1.00 94.25 100 LEU A CA 1
ATOM 801 C C . LEU A 1 100 ? -6.814 -3.570 10.644 1.00 94.25 100 LEU A C 1
ATOM 803 O O . LEU A 1 100 ? -7.160 -4.754 10.640 1.00 94.25 100 LEU A O 1
ATOM 807 N N . PHE A 1 101 ? -6.498 -2.909 11.759 1.00 90.75 101 PHE A N 1
ATOM 808 C CA . PHE A 1 101 ? -6.585 -3.496 13.091 1.00 90.75 101 PHE A CA 1
ATOM 809 C C . PHE A 1 101 ? -8.021 -3.913 13.422 1.00 90.75 101 PHE A C 1
ATOM 811 O O . PHE A 1 101 ? -8.265 -5.075 13.748 1.00 90.75 101 PHE A O 1
ATOM 818 N N . ALA A 1 102 ? -8.990 -3.008 13.257 1.00 90.94 102 ALA A N 1
ATOM 819 C CA . ALA A 1 102 ? -10.398 -3.274 13.537 1.00 90.94 102 ALA A CA 1
ATOM 820 C C . ALA A 1 102 ? -10.940 -4.459 12.724 1.00 90.94 102 ALA A C 1
ATOM 822 O O . ALA A 1 102 ? -11.669 -5.292 13.259 1.00 90.94 102 ALA A O 1
ATOM 823 N N . ARG A 1 103 ? -10.534 -4.582 11.453 1.00 87.94 103 ARG A N 1
ATOM 824 C CA . ARG A 1 103 ? -10.936 -5.685 10.567 1.00 87.94 103 ARG A CA 1
ATOM 825 C C . ARG A 1 103 ? -10.398 -7.050 11.003 1.00 87.94 103 ARG A C 1
ATOM 827 O O . ARG A 1 103 ? -11.017 -8.065 10.697 1.00 87.94 103 ARG A O 1
ATOM 834 N N . ARG A 1 104 ? -9.241 -7.090 11.665 1.00 81.19 104 ARG A N 1
ATOM 835 C CA . ARG A 1 104 ? -8.591 -8.332 12.120 1.00 81.19 104 ARG A CA 1
ATOM 836 C C . ARG A 1 104 ? -8.793 -8.612 13.604 1.00 81.19 104 ARG A C 1
ATOM 838 O O . ARG A 1 104 ? -8.295 -9.617 14.103 1.00 81.19 104 ARG A O 1
ATOM 845 N N . ARG A 1 105 ? -9.509 -7.735 14.308 1.00 79.50 105 ARG A N 1
ATOM 846 C CA . ARG A 1 105 ? -9.825 -7.911 15.718 1.00 79.50 105 ARG A CA 1
ATOM 847 C C . ARG A 1 105 ? -10.883 -8.998 15.869 1.00 79.50 105 ARG A C 1
ATOM 849 O O . ARG A 1 105 ? -12.073 -8.734 15.722 1.00 79.50 105 ARG A O 1
ATOM 856 N N . ASP A 1 106 ? -10.441 -10.202 16.205 1.00 71.50 106 ASP A N 1
ATOM 857 C CA . ASP A 1 106 ? -11.328 -11.245 16.708 1.00 71.50 106 ASP A CA 1
ATOM 858 C C . ASP A 1 106 ? -11.581 -11.010 18.205 1.00 71.50 106 ASP A C 1
ATOM 860 O O . ASP A 1 106 ? -10.667 -11.083 19.027 1.00 71.50 106 ASP A O 1
ATOM 864 N N . LEU A 1 107 ? -12.822 -10.662 18.550 1.00 64.31 107 LEU A N 1
ATOM 865 C CA . LEU A 1 107 ? -13.248 -10.370 19.922 1.00 64.31 107 LEU A CA 1
ATOM 866 C C . LEU A 1 107 ? -13.545 -11.626 20.752 1.00 64.31 107 LEU A C 1
ATOM 868 O O . LEU A 1 107 ? -13.822 -11.499 21.943 1.00 64.31 107 LEU A O 1
ATOM 872 N N . PHE A 1 108 ? -13.501 -12.815 20.147 1.00 65.94 108 PHE A N 1
ATOM 873 C CA . PHE A 1 108 ? -13.939 -14.060 20.781 1.00 65.94 108 PHE A CA 1
ATOM 874 C C . PHE A 1 108 ? -12.894 -15.180 20.724 1.00 65.94 108 PHE A C 1
ATOM 876 O O . PHE A 1 108 ? -13.233 -16.347 20.918 1.00 65.94 108 PHE A O 1
ATOM 883 N N . THR A 1 109 ? -11.616 -14.855 20.511 1.00 64.75 109 THR A N 1
ATOM 884 C CA . THR A 1 109 ? -10.560 -15.872 20.581 1.00 64.75 109 THR A CA 1
ATOM 885 C C . THR A 1 109 ? -10.292 -16.295 22.028 1.00 64.75 109 THR A C 1
ATOM 887 O O . THR A 1 109 ? -10.154 -15.466 22.928 1.00 64.75 109 THR A O 1
ATOM 890 N N . SER A 1 110 ? -10.174 -17.603 22.264 1.00 71.69 110 SER A N 1
ATOM 891 C CA . SER A 1 110 ? -9.792 -18.157 23.570 1.00 71.69 110 SER A CA 1
ATOM 892 C C . SER A 1 110 ? -8.314 -17.922 23.910 1.00 71.69 110 SER A C 1
ATOM 894 O O . SER A 1 110 ? -7.899 -18.178 25.038 1.00 71.69 110 SER A O 1
ATOM 896 N N . MET A 1 111 ? -7.508 -17.468 22.941 1.00 68.00 111 MET A N 1
ATOM 897 C CA . MET A 1 111 ? -6.088 -17.160 23.107 1.00 68.00 111 MET A CA 1
ATOM 898 C C . MET A 1 111 ? -5.664 -16.023 22.169 1.00 68.00 111 MET A C 1
ATOM 900 O O . MET A 1 111 ? -5.867 -16.100 20.956 1.00 68.00 111 MET A O 1
ATOM 904 N N . THR A 1 112 ? -5.024 -14.996 22.727 1.00 70.62 112 THR A N 1
ATOM 905 C CA . THR A 1 112 ? -4.457 -13.868 21.974 1.00 70.62 112 THR A CA 1
ATOM 906 C C . THR A 1 112 ? -2.935 -13.941 22.042 1.00 70.62 112 THR A C 1
ATOM 908 O O . THR A 1 112 ? -2.361 -13.829 23.122 1.00 70.62 112 THR A O 1
ATOM 911 N N . LEU A 1 113 ? -2.277 -14.127 20.895 1.00 74.06 113 LEU A N 1
ATOM 912 C CA . LEU A 1 113 ? -0.819 -14.087 20.765 1.00 74.06 113 LEU A CA 1
ATOM 913 C C . LEU A 1 113 ? -0.426 -12.838 19.973 1.00 74.06 113 LEU A C 1
ATOM 915 O O . LEU A 1 113 ? -0.783 -12.708 18.804 1.00 74.06 113 LEU A O 1
ATOM 919 N N . ALA A 1 114 ? 0.308 -11.927 20.610 1.00 78.56 114 ALA A N 1
ATOM 920 C CA . ALA A 1 114 ? 0.866 -10.749 19.958 1.00 78.56 114 ALA A CA 1
ATOM 921 C C . ALA A 1 114 ? 2.357 -10.976 19.685 1.00 78.56 114 ALA A C 1
ATOM 923 O O . ALA A 1 114 ? 3.154 -11.077 20.616 1.00 78.56 114 ALA A O 1
ATOM 924 N N . PHE A 1 115 ? 2.730 -11.052 18.407 1.00 74.69 115 PHE A N 1
ATOM 925 C CA . PHE A 1 115 ? 4.130 -10.990 17.998 1.00 74.69 115 PHE A CA 1
ATOM 926 C C . PHE A 1 115 ? 4.559 -9.524 17.982 1.00 74.69 115 PHE A C 1
ATOM 928 O O . PHE A 1 115 ? 3.961 -8.720 17.267 1.00 74.69 115 PHE A O 1
ATOM 935 N N . PHE A 1 116 ? 5.576 -9.181 18.767 1.00 80.50 116 PHE A N 1
ATOM 936 C CA . PHE A 1 116 ? 6.214 -7.871 18.730 1.00 80.50 116 PHE A CA 1
ATOM 937 C C . PHE A 1 116 ? 7.679 -8.051 18.339 1.00 80.50 116 PHE A C 1
ATOM 939 O O . PHE A 1 116 ? 8.354 -8.959 18.819 1.00 80.50 116 PHE A O 1
ATOM 946 N N . ASP A 1 117 ? 8.150 -7.188 17.453 1.00 85.06 117 ASP A N 1
ATOM 947 C CA . ASP A 1 117 ? 9.549 -7.064 17.071 1.00 85.06 117 ASP A CA 1
ATOM 948 C C . ASP A 1 117 ? 9.862 -5.572 16.961 1.00 85.06 117 ASP A C 1
ATOM 950 O O . ASP A 1 117 ? 8.987 -4.775 16.605 1.00 85.06 117 ASP A O 1
ATOM 954 N N . THR A 1 118 ? 11.089 -5.186 17.293 1.00 81.25 118 THR A N 1
ATOM 955 C CA . THR A 1 118 ? 11.512 -3.786 17.243 1.00 81.25 118 THR A CA 1
ATOM 956 C C . THR A 1 118 ? 12.441 -3.609 16.058 1.00 81.25 118 THR A C 1
ATOM 958 O O . THR A 1 118 ? 13.587 -4.047 16.089 1.00 81.25 118 THR A O 1
ATOM 961 N N . THR A 1 119 ? 11.971 -2.904 15.030 1.00 81.31 119 THR A N 1
ATOM 962 C CA . THR A 1 119 ? 12.827 -2.450 13.932 1.00 81.31 119 THR A CA 1
ATOM 963 C C . THR A 1 119 ? 13.213 -0.989 14.135 1.00 81.31 119 THR A C 1
ATOM 965 O O . THR A 1 119 ? 12.388 -0.161 14.520 1.00 81.31 119 THR A O 1
ATOM 968 N N . SER A 1 120 ? 14.462 -0.653 13.830 1.00 78.19 120 SER A N 1
ATOM 969 C CA . SER A 1 120 ? 14.922 0.735 13.773 1.00 78.19 120 SER A CA 1
ATOM 970 C C . SER A 1 120 ? 14.757 1.277 12.355 1.00 78.19 120 SER A C 1
ATOM 972 O O . SER A 1 120 ? 15.065 0.586 11.384 1.00 78.19 120 SER A O 1
ATOM 974 N N . LEU A 1 121 ? 14.305 2.524 12.226 1.00 75.56 121 LEU A N 1
ATOM 975 C CA . LEU A 1 121 ? 14.341 3.278 10.973 1.00 75.56 121 LEU A CA 1
ATOM 976 C C . LEU A 1 121 ? 15.384 4.388 11.122 1.00 75.56 121 LEU A C 1
ATOM 978 O O . LEU A 1 121 ? 15.268 5.228 12.011 1.00 75.56 121 LEU A O 1
ATOM 982 N N . TYR A 1 122 ? 16.410 4.371 10.274 1.00 76.44 122 TYR A N 1
ATOM 983 C CA . TYR A 1 122 ? 17.461 5.387 10.243 1.00 76.44 122 TYR A CA 1
ATOM 984 C C . TYR A 1 122 ? 17.323 6.233 8.979 1.00 76.44 122 TYR A C 1
ATOM 986 O O . TYR A 1 122 ? 17.173 5.695 7.881 1.00 76.44 122 TYR A O 1
ATOM 994 N N . PHE A 1 123 ? 17.400 7.552 9.140 1.00 78.12 123 PHE A N 1
ATOM 995 C CA . PHE A 1 123 ? 17.408 8.504 8.039 1.00 78.12 123 PHE A CA 1
ATOM 996 C C . PHE A 1 123 ? 18.630 9.405 8.176 1.00 78.12 123 PHE A C 1
ATOM 998 O O . PHE A 1 123 ? 18.899 9.937 9.251 1.00 78.12 123 PHE A O 1
ATOM 1005 N N . GLU A 1 124 ? 19.329 9.609 7.067 1.00 84.00 124 GLU A N 1
ATOM 1006 C CA . GLU A 1 124 ? 20.385 10.603 6.939 1.00 84.00 124 GLU A CA 1
ATOM 1007 C C . GLU A 1 124 ? 20.008 11.553 5.804 1.00 84.00 124 GLU A C 1
ATOM 1009 O O . GLU A 1 124 ? 19.572 11.136 4.729 1.00 84.00 124 GLU A O 1
ATOM 1014 N N . GLY A 1 125 ? 20.139 12.849 6.047 1.00 82.19 125 GLY A N 1
ATOM 1015 C CA . GLY A 1 125 ? 19.842 13.883 5.070 1.00 82.19 125 GLY A CA 1
ATOM 1016 C C . GLY A 1 125 ? 20.299 15.235 5.589 1.00 82.19 125 GLY A C 1
ATOM 1017 O O . GLY A 1 125 ? 20.534 15.402 6.782 1.00 82.19 125 GLY A O 1
ATOM 1018 N N . ARG A 1 126 ? 20.404 16.225 4.700 1.00 77.44 126 ARG A N 1
ATOM 1019 C CA . ARG A 1 126 ? 20.840 17.581 5.077 1.00 77.44 126 ARG A CA 1
ATOM 1020 C C . ARG A 1 126 ? 19.841 18.347 5.957 1.00 77.44 126 ARG A C 1
ATOM 1022 O O . ARG A 1 126 ? 20.145 19.461 6.357 1.00 77.44 126 ARG A O 1
ATOM 1029 N N . GLY A 1 127 ? 18.681 17.760 6.268 1.00 67.44 127 GLY A N 1
ATOM 1030 C CA . GLY A 1 127 ? 17.532 18.495 6.793 1.00 67.44 127 GLY A CA 1
ATOM 1031 C C . GLY A 1 127 ? 16.995 19.470 5.739 1.00 67.44 127 GLY A C 1
ATOM 1032 O O . GLY A 1 127 ? 17.724 19.922 4.858 1.00 67.44 127 GLY A O 1
ATOM 1033 N N . GLY A 1 128 ? 15.697 19.761 5.764 1.00 66.81 128 GLY A N 1
ATOM 1034 C CA . GLY A 1 128 ? 15.195 20.901 5.003 1.00 66.81 128 GLY A CA 1
ATOM 1035 C C . GLY A 1 128 ? 15.610 22.168 5.739 1.00 66.81 128 GLY A C 1
ATOM 1036 O O . GLY A 1 128 ? 15.102 22.395 6.832 1.00 66.81 128 GLY A O 1
ATOM 1037 N N . GLU A 1 129 ? 16.514 22.974 5.179 1.00 54.72 129 GLU A N 1
ATOM 1038 C CA . GLU A 1 129 ? 16.588 24.384 5.572 1.00 54.72 129 GLU A CA 1
ATOM 1039 C C . GLU A 1 129 ? 15.218 24.991 5.238 1.00 54.72 129 GLU A C 1
ATOM 1041 O O . GLU A 1 129 ? 14.832 25.058 4.069 1.00 54.72 129 GLU A 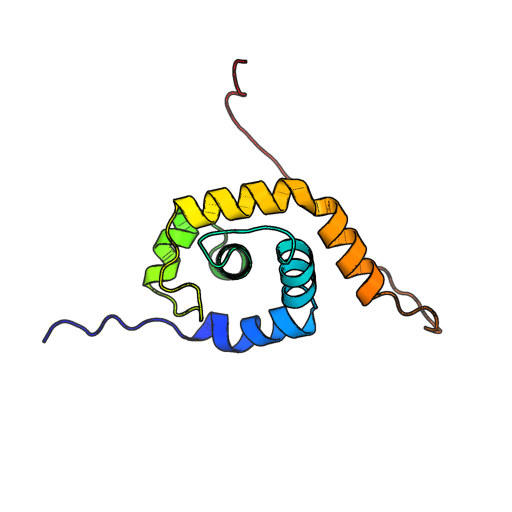O 1
ATOM 1046 N N . SER A 1 130 ? 14.433 25.288 6.275 1.00 54.94 130 SER A N 1
ATOM 1047 C CA . SER A 1 130 ? 13.174 26.035 6.180 1.00 54.94 130 SER A CA 1
ATOM 1048 C C . SER A 1 130 ? 13.394 27.446 6.689 1.00 54.94 130 SER A C 1
ATOM 1050 O O . SER A 1 130 ? 14.110 27.577 7.708 1.00 54.94 130 SER A O 1
#

pLDDT: mean 87.08, std 13.12, range [36.03, 97.75]

Radius of gyration: 17.37 Å; chains: 1; bounding box: 35×44×58 Å

Secondary structure (DSSP, 8-state):
-------B-HHHHHHHHHHHHTSHHHHHHHHHTTS--SS-HHHHHHHHHHHHHHT---HHHHHHHTTTB--TT-TT--HHHHHHHHHHHHHTHHHHHHHHHHHH--TT-S--------------------